Protein AF-A0A4Q3XWJ0-F1 (afdb_monomer_lite)

Radius of gyration: 18.93 Å; chains: 1; bounding box: 48×49×49 Å

Sequence (121 aa):
MFDSEVLLPDLWDILGAVPVTLAMALGIFVFSTMIGSLFAMVEYRRIPLLRELVVAYKVIFKGVPMVIVIFLAYYGLPPTSRFLTSLVGIDYNGHSTPNWITLIVALTLCVSAFQAEVVKG

Foldseek 3Di:
DDDCVPVVVVVVVVVVCVVVVVVLVVLLVVLLLVLLLVLLVCVVVCPPVSVVVLVVLLCVLVVDDLVVLLVCLLVPQQVVVCVVCVVVVHRDRSNPDDSSVSSSVSSSSSSSSVSNVVNND

Secondary structure (DSSP, 8-state):
---HHHHHHHHHHHHTTHHHHHHHHHHHHHHHHHHHHHHHHHHHTT-HHHHHHHHHHHHHHHHS-HHHHHHHHHHHHHHHHHHHHHHTT----GGGS-HHHHHHHHHHHHHHHHHHHHHH-

pLDDT: mean 91.77, std 5.93, range [66.06, 98.06]

Structure (mmCIF, N/CA/C/O backbone):
data_AF-A0A4Q3XWJ0-F1
#
_entry.id   AF-A0A4Q3XWJ0-F1
#
loop_
_atom_site.group_PDB
_atom_site.id
_atom_site.type_symbol
_atom_site.label_atom_id
_atom_site.label_alt_id
_atom_site.label_comp_id
_atom_site.label_asym_id
_atom_site.label_entity_id
_atom_site.label_seq_id
_atom_site.pdbx_PDB_ins_code
_atom_site.Cartn_x
_atom_site.Cartn_y
_atom_site.Cartn_z
_atom_site.occupancy
_atom_site.B_iso_or_equiv
_atom_site.auth_seq_id
_atom_site.auth_comp_id
_atom_site.auth_asym_id
_atom_site.auth_atom_id
_atom_site.pdbx_PDB_model_num
ATOM 1 N N . MET A 1 1 ? 24.760 19.977 -23.097 1.00 66.06 1 MET A N 1
ATOM 2 C CA . MET A 1 1 ? 24.559 19.322 -21.780 1.00 66.06 1 MET A CA 1
ATOM 3 C C . 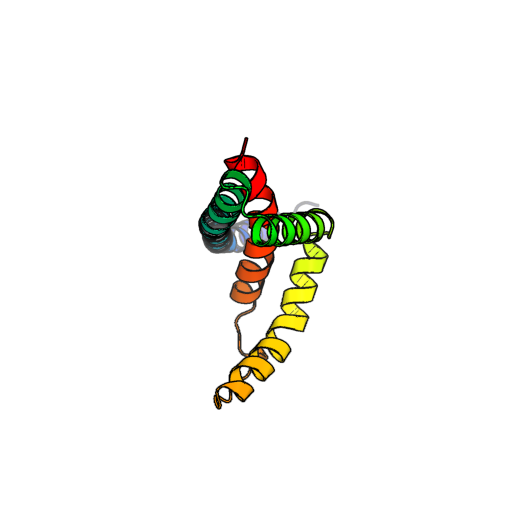MET A 1 1 ? 23.143 18.764 -21.592 1.00 66.06 1 MET A C 1
ATOM 5 O O . MET A 1 1 ? 22.905 18.158 -20.562 1.00 66.06 1 MET A O 1
ATOM 9 N N . PHE A 1 2 ? 22.241 18.879 -22.577 1.00 71.25 2 PHE A N 1
ATOM 10 C CA . PHE A 1 2 ? 21.064 18.015 -22.714 1.00 71.25 2 PHE A CA 1
ATOM 11 C C . PHE A 1 2 ? 21.211 17.281 -24.043 1.00 71.25 2 PHE A C 1
ATOM 13 O O . PHE A 1 2 ? 21.386 17.945 -25.064 1.00 71.25 2 PHE A O 1
ATOM 20 N N . ASP A 1 3 ? 21.228 15.953 -24.003 1.00 83.88 3 ASP A N 1
ATOM 21 C CA . ASP A 1 3 ? 21.421 15.114 -25.184 1.00 83.88 3 ASP A CA 1
ATOM 22 C C . ASP A 1 3 ? 20.059 14.586 -25.646 1.00 83.88 3 ASP A C 1
ATOM 24 O O . ASP A 1 3 ? 19.533 13.601 -25.124 1.00 83.88 3 ASP A O 1
ATOM 28 N N . SER A 1 4 ? 19.410 15.326 -26.549 1.00 83.50 4 SER A N 1
ATOM 29 C CA . SER A 1 4 ? 18.0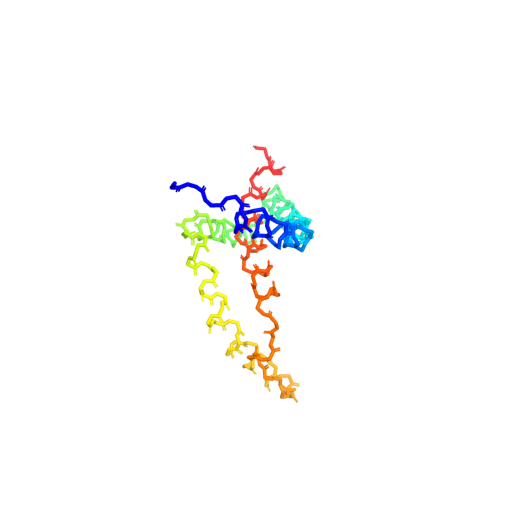38 15.036 -26.991 1.00 83.50 4 SER A CA 1
ATOM 30 C C . SER A 1 4 ? 17.912 13.695 -27.709 1.00 83.50 4 SER A C 1
ATOM 32 O O . SER A 1 4 ? 16.826 13.118 -27.713 1.00 83.50 4 SER A O 1
ATOM 34 N N . GLU A 1 5 ? 19.011 13.194 -28.279 1.00 87.00 5 GLU A N 1
ATOM 35 C CA . GLU A 1 5 ? 19.067 11.885 -28.934 1.00 87.00 5 GLU A CA 1
ATOM 36 C C . GLU A 1 5 ? 18.910 10.728 -27.938 1.00 87.00 5 GLU A C 1
ATOM 38 O O . GLU A 1 5 ? 18.412 9.674 -28.317 1.00 87.00 5 GLU A O 1
ATOM 43 N N . VAL A 1 6 ? 19.254 10.941 -26.663 1.00 86.81 6 VAL A N 1
ATOM 44 C CA . VAL A 1 6 ? 19.085 9.954 -25.581 1.00 86.81 6 VAL A CA 1
ATOM 45 C C . VAL A 1 6 ? 17.761 10.162 -24.839 1.00 86.81 6 VAL A C 1
ATOM 47 O O . VAL A 1 6 ? 17.040 9.213 -24.550 1.00 86.81 6 VAL A O 1
ATOM 50 N N . LEU A 1 7 ? 17.388 11.418 -24.582 1.00 89.50 7 LEU A N 1
ATOM 51 C CA . LEU A 1 7 ? 16.223 11.744 -23.750 1.00 89.50 7 LEU A CA 1
ATOM 52 C C . LEU A 1 7 ? 14.875 11.393 -24.395 1.00 89.50 7 LEU A C 1
ATOM 54 O O . LEU A 1 7 ? 13.933 11.051 -23.684 1.00 89.50 7 LEU A O 1
ATOM 58 N N . LEU A 1 8 ? 14.750 11.523 -25.721 1.00 89.94 8 LEU A N 1
ATOM 59 C CA . LEU A 1 8 ? 13.491 11.249 -26.424 1.00 89.94 8 LEU A CA 1
ATOM 60 C C . LEU A 1 8 ? 13.141 9.746 -26.455 1.00 89.94 8 LEU A C 1
ATOM 62 O O . LEU A 1 8 ? 11.987 9.426 -26.158 1.00 89.94 8 LEU A O 1
ATOM 66 N N . PRO A 1 9 ? 14.083 8.828 -26.755 1.00 92.19 9 PRO A N 1
ATOM 67 C CA . PRO A 1 9 ? 13.861 7.389 -26.598 1.00 92.19 9 PRO A CA 1
ATOM 68 C C . PRO A 1 9 ? 13.510 6.988 -25.164 1.00 92.19 9 PRO A C 1
ATOM 70 O O . PRO A 1 9 ? 12.487 6.337 -24.955 1.00 92.19 9 PRO A O 1
ATOM 73 N N . ASP A 1 10 ? 14.283 7.454 -24.177 1.00 91.94 10 ASP A N 1
ATOM 74 C CA . ASP A 1 10 ? 14.057 7.126 -22.763 1.00 91.94 10 ASP A CA 1
ATOM 75 C C . ASP A 1 10 ? 12.668 7.579 -22.292 1.00 91.94 10 ASP A C 1
ATOM 77 O O . ASP A 1 10 ? 11.972 6.864 -21.568 1.00 91.94 10 ASP A O 1
ATOM 81 N N . LEU A 1 11 ? 12.226 8.763 -22.731 1.00 92.19 11 LEU A N 1
ATOM 82 C CA . LEU A 1 11 ? 10.888 9.269 -22.433 1.00 92.19 11 LEU A CA 1
ATOM 83 C C . LEU A 1 11 ? 9.798 8.340 -22.979 1.00 92.19 11 LEU A C 1
ATOM 85 O O . LEU A 1 11 ? 8.803 8.096 -22.293 1.00 92.19 11 LEU A O 1
ATOM 89 N N . TRP A 1 12 ? 9.967 7.842 -24.205 1.00 92.06 12 TRP A N 1
ATOM 90 C CA . TRP A 1 12 ? 8.994 6.955 -24.838 1.00 92.06 12 TRP A CA 1
ATOM 91 C C . TRP A 1 12 ? 8.937 5.591 -24.145 1.00 92.06 12 TRP A C 1
ATOM 93 O O . TRP A 1 12 ? 7.847 5.070 -23.896 1.00 92.06 12 TRP A O 1
ATOM 103 N N . ASP A 1 13 ? 10.096 5.063 -23.753 1.00 91.75 13 ASP A N 1
ATOM 104 C CA . ASP A 1 13 ? 10.204 3.807 -23.012 1.00 91.75 13 ASP A CA 1
ATOM 105 C C . ASP A 1 13 ? 9.543 3.904 -21.629 1.00 91.75 13 ASP A C 1
ATOM 107 O O . ASP A 1 13 ? 8.766 3.025 -21.242 1.00 91.75 13 ASP A O 1
ATOM 111 N N . ILE A 1 14 ? 9.753 5.008 -20.903 1.00 92.88 14 ILE A N 1
ATOM 112 C CA . ILE A 1 14 ? 9.093 5.258 -19.610 1.00 92.88 14 ILE A CA 1
ATOM 113 C C . ILE A 1 14 ? 7.574 5.383 -19.779 1.00 92.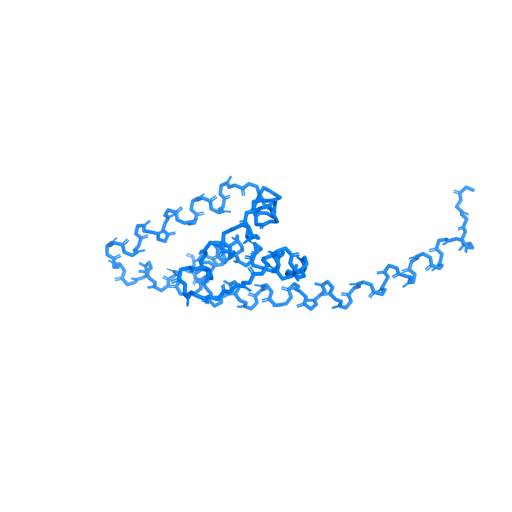88 14 ILE A C 1
ATOM 115 O O . ILE A 1 14 ? 6.812 4.889 -18.939 1.00 92.88 14 ILE A O 1
ATOM 119 N N . LEU A 1 15 ? 7.109 5.996 -20.873 1.00 94.81 15 LEU A N 1
ATOM 120 C CA . LEU A 1 15 ? 5.682 6.090 -21.191 1.00 94.81 15 LEU A CA 1
ATOM 121 C C . LEU A 1 15 ? 5.024 4.707 -21.315 1.00 94.81 15 LEU A C 1
ATOM 123 O O . LEU A 1 15 ? 3.852 4.555 -20.964 1.00 94.81 15 LEU A O 1
ATOM 127 N N . GLY A 1 16 ? 5.783 3.685 -21.719 1.00 93.88 16 GLY A N 1
ATOM 128 C CA . GLY A 1 16 ? 5.332 2.294 -21.754 1.00 93.88 16 GLY A CA 1
ATOM 129 C C . GLY A 1 16 ? 4.908 1.733 -20.389 1.00 93.88 16 GLY A C 1
ATOM 130 O O . GLY A 1 16 ? 4.070 0.833 -20.333 1.00 93.88 16 GLY A O 1
ATOM 131 N N . ALA A 1 17 ? 5.407 2.282 -19.275 1.00 93.31 17 ALA A N 1
ATOM 132 C CA . ALA A 1 17 ? 5.022 1.863 -17.924 1.00 93.31 17 ALA A CA 1
ATOM 133 C C . ALA A 1 17 ? 3.710 2.510 -17.428 1.00 93.31 17 ALA A C 1
ATOM 135 O O . ALA A 1 17 ? 3.082 2.015 -16.482 1.00 93.31 17 ALA A O 1
ATOM 136 N N . VAL A 1 18 ? 3.263 3.600 -18.061 1.00 95.81 18 VAL A N 1
ATOM 137 C CA . VAL A 1 18 ? 2.070 4.362 -17.647 1.00 95.81 18 VAL A CA 1
ATOM 138 C C . VAL A 1 18 ? 0.796 3.505 -17.628 1.00 95.81 18 VAL A C 1
ATOM 140 O O . VAL A 1 18 ? 0.089 3.535 -16.621 1.00 95.81 18 VAL A O 1
ATOM 143 N N . PRO A 1 19 ? 0.478 2.687 -18.652 1.00 95.25 19 PRO A N 1
ATOM 144 C CA . PRO A 1 19 ? -0.757 1.904 -18.645 1.00 95.25 19 PRO A CA 1
ATOM 145 C C . PRO A 1 19 ? -0.814 0.889 -17.498 1.00 95.25 19 PRO A C 1
ATOM 147 O O . PRO A 1 19 ? -1.852 0.734 -16.857 1.00 95.25 19 PRO A O 1
ATOM 150 N N . VAL A 1 20 ? 0.306 0.222 -17.205 1.00 94.12 20 VAL A N 1
ATOM 151 C CA . VAL A 1 20 ? 0.380 -0.797 -16.146 1.00 94.12 20 VAL A CA 1
ATOM 152 C C . VAL A 1 20 ? 0.256 -0.153 -14.769 1.00 94.12 20 VAL A C 1
ATOM 154 O O . VAL A 1 20 ? -0.530 -0.612 -13.942 1.00 94.12 20 VAL A O 1
ATOM 157 N N . THR A 1 21 ? 0.981 0.941 -14.526 1.00 94.81 21 THR A N 1
ATOM 158 C CA . THR A 1 21 ? 0.888 1.681 -13.257 1.00 94.81 21 THR A CA 1
ATOM 159 C C . THR A 1 21 ? -0.519 2.225 -13.018 1.00 94.81 21 THR A C 1
ATOM 161 O O . THR A 1 21 ? -1.039 2.103 -11.908 1.00 94.81 21 THR A O 1
ATOM 164 N N . LEU A 1 22 ? -1.177 2.738 -14.062 1.00 96.31 22 LEU A N 1
ATOM 165 C CA . LEU A 1 22 ? -2.555 3.211 -13.979 1.00 96.31 22 LEU A CA 1
ATOM 166 C C . LEU A 1 22 ? -3.537 2.066 -13.699 1.00 96.31 22 LEU A C 1
ATOM 168 O O . LEU A 1 22 ? -4.407 2.206 -12.842 1.00 96.31 22 LEU A O 1
ATOM 172 N N . ALA A 1 23 ? -3.374 0.916 -14.357 1.00 96.06 23 ALA A N 1
ATOM 173 C CA . ALA A 1 23 ? -4.194 -0.267 -14.102 1.00 96.06 23 ALA A CA 1
ATOM 174 C C . ALA A 1 23 ? -4.067 -0.746 -12.645 1.00 96.06 23 ALA A C 1
ATOM 176 O O . ALA A 1 23 ? -5.073 -1.036 -11.995 1.00 96.06 23 ALA A O 1
ATOM 177 N N . MET A 1 24 ? -2.846 -0.770 -12.104 1.00 95.75 24 MET A N 1
ATOM 178 C CA . MET A 1 24 ? -2.605 -1.106 -10.699 1.00 95.75 24 MET A CA 1
ATOM 179 C C . MET A 1 24 ? -3.244 -0.087 -9.754 1.00 95.75 24 MET A C 1
ATOM 181 O O . MET A 1 24 ? -3.910 -0.483 -8.799 1.00 95.75 24 MET A O 1
ATOM 185 N N . ALA A 1 25 ? -3.078 1.211 -10.023 1.00 96.31 25 ALA A N 1
ATOM 186 C CA . ALA A 1 25 ? -3.656 2.279 -9.211 1.00 96.31 25 ALA A CA 1
ATOM 187 C C . ALA A 1 25 ? -5.190 2.204 -9.175 1.00 96.31 25 ALA A C 1
ATOM 189 O O . ALA A 1 25 ? -5.781 2.288 -8.099 1.00 96.31 25 ALA A O 1
ATOM 190 N N . LEU A 1 26 ? -5.830 1.974 -10.325 1.00 97.81 26 LEU A N 1
ATOM 191 C CA . LEU A 1 26 ? -7.277 1.776 -10.417 1.00 97.81 26 LEU A CA 1
ATOM 192 C C . LEU A 1 26 ? -7.729 0.527 -9.655 1.00 97.81 26 LEU A C 1
ATOM 194 O O . LEU A 1 26 ? -8.709 0.588 -8.915 1.00 97.81 26 LEU A O 1
ATOM 198 N N . GLY A 1 27 ? -7.000 -0.586 -9.778 1.00 97.31 27 GLY A N 1
ATOM 199 C CA . GLY A 1 27 ? -7.281 -1.802 -9.016 1.00 97.31 27 GLY A CA 1
ATOM 200 C C . GLY A 1 27 ? -7.218 -1.561 -7.507 1.00 97.31 27 GLY A C 1
ATOM 201 O O . GLY A 1 27 ? -8.175 -1.859 -6.792 1.00 97.31 27 GLY A O 1
ATOM 202 N N . ILE A 1 28 ? -6.128 -0.954 -7.026 1.00 97.75 28 ILE A N 1
ATOM 203 C CA . ILE A 1 28 ? -5.954 -0.593 -5.611 1.00 97.75 28 ILE A CA 1
ATOM 204 C C . ILE A 1 28 ? -7.091 0.313 -5.152 1.00 97.75 28 ILE A C 1
ATOM 206 O O . ILE A 1 28 ? -7.658 0.074 -4.088 1.00 97.75 28 ILE A O 1
ATOM 210 N N . PHE A 1 29 ? -7.445 1.331 -5.938 1.00 97.38 29 PHE A N 1
ATOM 211 C CA . PHE A 1 29 ? -8.540 2.239 -5.617 1.00 97.38 29 PHE A CA 1
ATOM 212 C C . PHE A 1 29 ? -9.850 1.474 -5.414 1.00 97.38 29 PHE A C 1
ATOM 214 O O . PHE A 1 29 ? -10.419 1.552 -4.330 1.00 97.38 29 PHE A O 1
ATOM 221 N N . VAL A 1 30 ? -10.271 0.658 -6.386 1.00 98.06 30 VAL A N 1
ATOM 222 C CA . VAL A 1 30 ? -11.522 -0.114 -6.309 1.00 98.06 30 VAL A CA 1
ATOM 223 C C . VAL A 1 30 ? -11.536 -1.040 -5.091 1.00 98.06 30 VAL A C 1
ATOM 225 O O . VAL A 1 30 ? -12.475 -0.993 -4.292 1.00 98.06 30 VAL A O 1
ATOM 228 N N . PHE A 1 31 ? -10.491 -1.850 -4.894 1.00 98.06 31 PHE A N 1
ATOM 229 C CA . PHE A 1 31 ? -10.447 -2.789 -3.769 1.00 98.06 31 PHE A CA 1
ATOM 230 C C . PHE A 1 31 ? -10.393 -2.077 -2.416 1.00 98.06 31 PHE A C 1
ATOM 232 O O . PHE A 1 31 ? -11.095 -2.465 -1.479 1.00 98.06 31 PHE A O 1
ATOM 239 N N . SER A 1 32 ? -9.605 -1.007 -2.306 1.00 97.69 32 SER A N 1
ATOM 240 C CA . SER A 1 32 ? -9.527 -0.236 -1.066 1.00 97.69 32 SER A CA 1
ATOM 241 C C . SER A 1 32 ? -10.828 0.506 -0.760 1.00 97.69 32 SER A C 1
ATOM 243 O O . SER A 1 32 ? -11.156 0.650 0.417 1.00 97.69 32 SER A O 1
ATOM 245 N N . THR A 1 33 ? -11.618 0.891 -1.771 1.00 97.69 33 THR A N 1
ATOM 246 C CA . THR A 1 33 ? -12.955 1.479 -1.575 1.00 97.69 33 THR A CA 1
ATOM 247 C C . THR A 1 33 ? -13.929 0.456 -1.035 1.00 97.69 33 THR A C 1
ATOM 249 O O . THR A 1 33 ? -14.656 0.735 -0.080 1.00 97.69 33 THR A O 1
ATOM 252 N N . MET A 1 34 ? -13.930 -0.752 -1.595 1.00 98.00 34 MET A N 1
ATOM 253 C CA . MET A 1 34 ? -14.796 -1.826 -1.109 1.00 98.00 34 MET A CA 1
ATOM 254 C C . MET A 1 34 ? -14.485 -2.172 0.353 1.00 98.00 34 MET A C 1
ATOM 256 O O . MET A 1 34 ? -15.395 -2.242 1.176 1.00 98.00 34 MET A O 1
ATOM 260 N N . ILE A 1 35 ? -13.208 -2.314 0.711 1.00 97.62 35 ILE A N 1
ATOM 261 C CA . ILE A 1 35 ? -12.809 -2.620 2.094 1.00 97.62 35 ILE A CA 1
ATOM 262 C C . ILE A 1 35 ? -13.068 -1.425 3.024 1.00 97.62 35 ILE A C 1
ATOM 264 O O . ILE A 1 35 ? -13.626 -1.592 4.108 1.00 97.62 35 ILE A O 1
ATOM 268 N N . GLY A 1 36 ? -12.709 -0.210 2.601 1.00 97.25 36 GLY A N 1
ATOM 269 C CA . GLY A 1 36 ? -12.906 1.004 3.389 1.00 97.25 36 GLY A CA 1
ATOM 270 C C . GLY A 1 36 ? -14.381 1.267 3.690 1.00 97.25 36 GLY A C 1
ATOM 271 O O . GLY A 1 36 ? -14.743 1.542 4.833 1.00 97.25 36 GLY A O 1
ATOM 272 N N . SER A 1 37 ? -15.258 1.096 2.700 1.00 96.88 37 SER A N 1
ATOM 273 C CA . SER A 1 37 ? -16.707 1.222 2.896 1.00 96.88 37 SER A CA 1
ATOM 274 C C . SER A 1 37 ? -17.270 0.171 3.857 1.00 96.88 37 SER A C 1
ATOM 276 O O . SER A 1 37 ? -18.114 0.502 4.693 1.00 96.88 37 SER A O 1
ATOM 278 N N . LEU A 1 38 ? -16.759 -1.066 3.827 1.00 96.25 38 LEU A N 1
ATOM 279 C CA . LEU A 1 38 ? -17.130 -2.094 4.800 1.00 96.25 38 LEU A CA 1
ATOM 280 C C . LEU A 1 38 ? -16.733 -1.689 6.229 1.00 96.25 38 LEU A C 1
ATOM 282 O O . LEU A 1 38 ? -17.543 -1.805 7.149 1.00 96.25 38 LEU A O 1
ATOM 286 N N . PHE A 1 39 ? -15.523 -1.165 6.420 1.00 95.88 39 PHE A N 1
ATOM 287 C CA . PHE A 1 39 ? -15.066 -0.651 7.715 1.00 95.88 39 PHE A CA 1
ATOM 288 C C . PHE A 1 39 ? -15.904 0.528 8.215 1.00 95.88 39 PHE A C 1
ATOM 290 O O . PHE A 1 39 ? -16.327 0.530 9.374 1.00 95.88 39 PHE A O 1
ATOM 297 N N . ALA A 1 40 ? -16.227 1.480 7.337 1.00 95.19 40 ALA A N 1
ATOM 298 C CA . ALA A 1 40 ? -17.121 2.588 7.661 1.00 95.19 40 ALA A CA 1
ATOM 299 C C . ALA A 1 40 ? -18.500 2.084 8.126 1.00 95.19 40 ALA A C 1
ATOM 301 O O . ALA A 1 40 ? -19.035 2.559 9.130 1.00 95.19 40 ALA A O 1
ATOM 302 N N . MET A 1 41 ? -19.047 1.065 7.455 1.00 94.69 41 MET A N 1
ATOM 303 C CA . MET A 1 41 ? -20.325 0.444 7.813 1.00 94.69 41 MET A CA 1
ATOM 304 C C . MET A 1 41 ? -20.283 -0.243 9.188 1.00 94.69 41 MET A C 1
ATOM 306 O O . MET A 1 41 ? -21.235 -0.137 9.967 1.00 94.69 41 MET A O 1
ATOM 310 N N . VAL A 1 42 ? -19.182 -0.928 9.513 1.00 94.25 42 VAL A N 1
ATOM 311 C CA . VAL A 1 42 ? -18.970 -1.557 10.829 1.00 94.25 42 VAL A CA 1
ATOM 312 C C . VAL A 1 42 ? -18.959 -0.513 11.948 1.00 94.25 42 VAL A C 1
ATOM 314 O O . VAL A 1 42 ? -19.613 -0.700 12.979 1.00 94.25 42 VAL A O 1
ATOM 317 N N . GLU A 1 43 ? -18.265 0.606 11.740 1.00 90.25 43 GLU A N 1
ATOM 318 C CA . GLU A 1 43 ? -18.246 1.723 12.688 1.00 90.25 43 GLU A CA 1
ATOM 319 C C . GLU A 1 43 ? -19.625 2.379 12.832 1.00 90.25 43 GLU A C 1
ATOM 321 O O . GLU A 1 43 ? -20.047 2.668 13.957 1.00 90.25 43 GLU A O 1
ATOM 326 N N . TYR A 1 44 ? -20.352 2.554 11.722 1.00 91.69 44 TYR A N 1
ATOM 327 C CA . TYR A 1 44 ? -21.700 3.127 11.711 1.00 91.69 44 TYR A CA 1
ATOM 328 C C . TYR A 1 44 ? -22.692 2.284 12.519 1.00 91.69 44 TYR A C 1
ATOM 330 O O . TYR A 1 44 ? -23.447 2.817 13.333 1.00 91.69 44 TYR A O 1
ATOM 338 N N . ARG A 1 45 ? -22.650 0.952 12.367 1.00 90.75 45 ARG A N 1
ATOM 339 C CA . ARG A 1 45 ? -23.515 0.028 13.122 1.00 90.75 45 ARG A 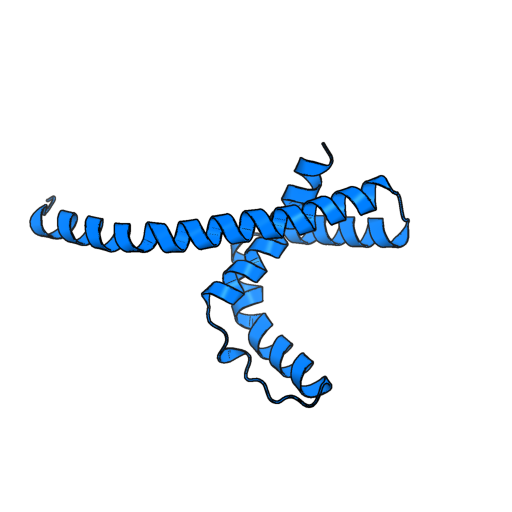CA 1
ATOM 340 C C . ARG A 1 45 ? -23.130 -0.139 14.595 1.00 90.75 45 ARG A C 1
ATOM 342 O O . ARG A 1 45 ? -23.846 -0.824 15.319 1.00 90.75 45 ARG A O 1
ATOM 349 N N . ARG A 1 46 ? -22.033 0.477 15.053 1.00 84.94 46 ARG A N 1
ATOM 350 C CA . ARG A 1 46 ? -21.561 0.457 16.452 1.00 84.94 46 ARG A CA 1
ATOM 351 C C . ARG A 1 46 ? -21.437 -0.949 17.060 1.00 84.94 46 ARG A C 1
ATOM 353 O O . ARG A 1 46 ? -21.646 -1.118 18.259 1.00 84.94 46 ARG A O 1
ATOM 360 N N . ILE A 1 47 ? -21.065 -1.952 16.263 1.00 87.19 47 ILE A N 1
ATOM 361 C CA . ILE A 1 47 ? -20.835 -3.315 16.767 1.00 87.19 47 ILE A CA 1
ATOM 362 C C . ILE A 1 47 ? -19.591 -3.277 17.670 1.00 87.19 47 ILE A C 1
ATOM 364 O O . ILE A 1 47 ? -18.511 -2.989 17.157 1.00 87.19 47 ILE A O 1
ATOM 368 N N . PRO A 1 48 ? -19.696 -3.538 18.987 1.00 82.50 48 PRO A N 1
ATOM 369 C CA . PRO A 1 48 ? -18.668 -3.145 19.956 1.00 82.50 48 PRO A CA 1
ATOM 370 C C . PRO A 1 48 ? -17.291 -3.761 19.669 1.00 82.50 48 PRO A C 1
ATOM 372 O O . PRO A 1 48 ? -16.321 -3.020 19.539 1.00 82.50 48 PRO A O 1
ATOM 375 N N . LEU A 1 49 ? -17.218 -5.082 19.471 1.00 93.00 49 LEU A N 1
ATOM 376 C CA . LEU A 1 49 ? -15.959 -5.796 19.199 1.00 93.00 49 LEU A CA 1
ATOM 377 C C . LEU A 1 49 ? -15.381 -5.471 17.814 1.00 93.00 49 LEU A C 1
ATOM 379 O O . LEU A 1 49 ? -14.195 -5.201 17.655 1.00 93.00 49 LEU A O 1
ATOM 383 N N . LEU A 1 50 ? -16.237 -5.482 16.794 1.00 91.69 50 LEU A N 1
ATOM 384 C CA . LEU A 1 50 ? -15.821 -5.299 15.405 1.00 91.69 50 LEU A CA 1
ATOM 385 C C . LEU A 1 50 ? -15.343 -3.864 15.144 1.00 91.69 50 LEU A C 1
ATOM 387 O O . LEU A 1 50 ? -14.391 -3.648 14.399 1.00 91.69 50 LEU A O 1
ATOM 391 N N . ARG A 1 51 ? -15.966 -2.885 15.808 1.00 93.56 51 ARG A N 1
ATOM 392 C CA . ARG A 1 51 ? -15.554 -1.482 15.760 1.00 93.56 51 ARG A CA 1
ATOM 393 C C . ARG A 1 51 ? -14.147 -1.295 16.312 1.00 93.56 51 ARG A C 1
ATOM 395 O O . ARG A 1 51 ? -13.364 -0.571 15.711 1.00 93.56 51 ARG A O 1
ATOM 402 N N . GLU A 1 52 ? -13.830 -1.921 17.439 1.00 94.31 52 GLU A N 1
ATOM 403 C CA . GLU A 1 52 ? -12.514 -1.787 18.066 1.00 94.31 52 GLU A CA 1
ATOM 404 C C . GLU A 1 52 ? -11.405 -2.373 17.184 1.00 94.31 52 GLU A C 1
ATOM 406 O O . GLU A 1 52 ? -10.382 -1.722 16.977 1.00 94.31 52 GLU A O 1
ATOM 411 N N . LEU A 1 53 ? -11.658 -3.524 16.548 1.00 96.00 53 LEU A N 1
ATOM 412 C CA . LEU A 1 53 ? -10.745 -4.107 15.559 1.00 96.00 53 LEU A CA 1
ATOM 413 C C . LEU A 1 53 ? -10.514 -3.182 14.357 1.00 96.00 53 LEU A C 1
ATOM 415 O O . LEU A 1 53 ? -9.372 -2.987 13.942 1.00 96.00 53 LEU A O 1
ATOM 419 N N . VAL A 1 54 ? -11.577 -2.585 13.812 1.00 95.56 54 VAL A N 1
ATOM 420 C CA . VAL A 1 54 ? -11.469 -1.639 12.689 1.00 95.56 54 VAL A CA 1
ATOM 421 C C . VAL A 1 54 ? -10.697 -0.383 13.095 1.00 95.56 54 VAL A C 1
ATOM 423 O O . VAL A 1 54 ? -9.848 0.094 12.343 1.00 95.56 54 VAL A O 1
ATOM 426 N N . VAL A 1 55 ? -10.943 0.152 14.291 1.00 94.81 55 VAL A N 1
ATOM 427 C CA . VAL A 1 55 ? -10.201 1.311 14.805 1.00 94.81 55 VAL A CA 1
ATOM 428 C C . VAL A 1 55 ? -8.719 0.973 14.966 1.00 94.81 55 VAL A C 1
ATOM 430 O O . VAL A 1 55 ? -7.882 1.727 14.470 1.00 94.81 55 VAL A O 1
ATOM 433 N N . ALA A 1 56 ? -8.388 -0.168 15.574 1.00 96.19 56 ALA A N 1
ATOM 434 C CA . ALA A 1 56 ? -7.006 -0.620 15.725 1.00 96.19 56 ALA A CA 1
ATOM 435 C C . ALA A 1 56 ? -6.310 -0.785 14.366 1.00 96.19 56 ALA A C 1
ATOM 437 O O . ALA A 1 56 ? -5.219 -0.250 14.163 1.00 96.19 56 ALA A O 1
ATOM 438 N N . TYR A 1 57 ? -6.972 -1.440 13.407 1.00 96.31 57 TYR A N 1
ATOM 439 C CA . TYR A 1 57 ? -6.492 -1.570 12.032 1.00 96.31 57 TYR A CA 1
ATOM 440 C C . TYR A 1 57 ? -6.156 -0.206 11.420 1.00 96.31 57 TYR A C 1
ATOM 442 O O . TYR A 1 57 ? -5.042 0.006 10.940 1.00 96.31 57 TYR A O 1
ATOM 450 N N . LYS A 1 58 ? -7.090 0.751 11.474 1.00 95.56 58 LYS A N 1
ATOM 451 C CA . LYS A 1 58 ? -6.878 2.071 10.871 1.00 95.56 58 LYS A CA 1
ATOM 452 C C . LYS A 1 58 ? -5.733 2.829 11.524 1.00 95.56 58 LYS A C 1
ATOM 454 O O . LYS A 1 58 ? -4.943 3.439 10.813 1.00 95.56 58 LYS A O 1
ATOM 459 N N . VAL A 1 59 ? -5.623 2.784 12.851 1.00 95.69 59 VAL A N 1
ATOM 460 C CA . VAL A 1 59 ? -4.529 3.447 13.576 1.00 95.69 59 VAL A CA 1
ATOM 461 C C . VAL A 1 59 ? -3.175 2.890 13.138 1.00 95.69 59 VAL A C 1
ATOM 463 O O . VAL A 1 59 ? -2.267 3.668 12.856 1.00 95.69 59 VAL A O 1
ATOM 466 N N . ILE A 1 60 ? -3.050 1.568 13.004 1.00 95.25 60 ILE A N 1
ATOM 467 C CA . ILE A 1 60 ? -1.810 0.925 12.554 1.00 95.25 60 ILE A CA 1
ATOM 468 C C . ILE A 1 60 ? -1.482 1.342 11.116 1.00 95.25 60 ILE A C 1
ATOM 470 O O . ILE A 1 60 ? -0.414 1.893 10.857 1.00 95.25 60 ILE A O 1
ATOM 474 N N . PHE A 1 61 ? -2.400 1.126 10.174 1.00 94.69 61 PHE A N 1
ATOM 475 C CA . PHE A 1 61 ? -2.120 1.329 8.749 1.00 94.69 61 PHE A CA 1
ATOM 476 C C . PHE A 1 61 ? -2.014 2.798 8.333 1.00 94.69 61 PHE A C 1
ATOM 478 O O . PHE A 1 61 ? -1.348 3.086 7.340 1.00 94.69 61 PHE A O 1
ATOM 485 N N . LYS A 1 62 ? -2.628 3.722 9.080 1.00 93.44 62 LYS A N 1
ATOM 486 C CA . LYS A 1 62 ? -2.440 5.165 8.878 1.00 93.44 62 LYS A CA 1
ATOM 487 C C . LYS A 1 62 ? -1.230 5.728 9.627 1.00 93.44 62 LYS A C 1
ATOM 489 O O . LYS A 1 62 ? -0.723 6.774 9.234 1.00 93.44 62 LYS A O 1
ATOM 494 N N . GLY A 1 63 ? -0.804 5.080 10.713 1.00 92.75 63 GLY A N 1
ATOM 495 C CA . GLY A 1 63 ? 0.346 5.498 11.518 1.00 92.75 63 GLY A CA 1
ATOM 496 C C . GLY A 1 63 ? 1.688 5.004 10.974 1.00 92.75 63 GLY A C 1
ATOM 497 O O . GLY A 1 63 ? 2.716 5.638 11.206 1.00 92.75 63 GLY A O 1
ATOM 498 N N . VAL A 1 64 ? 1.693 3.891 10.236 1.00 93.75 64 VAL A N 1
ATOM 499 C CA . VAL A 1 64 ? 2.901 3.311 9.640 1.00 93.75 64 VAL A CA 1
ATOM 500 C C . VAL A 1 64 ? 3.156 3.905 8.245 1.00 93.75 64 VAL A C 1
ATOM 502 O O . VAL A 1 64 ? 2.247 3.927 7.415 1.00 93.75 64 VAL A O 1
ATOM 505 N N . PRO A 1 65 ? 4.392 4.343 7.933 1.00 95.00 65 PRO A N 1
ATOM 506 C CA . PRO A 1 65 ? 4.772 4.764 6.586 1.00 95.00 65 PRO A CA 1
ATOM 507 C C . PRO A 1 65 ? 4.436 3.717 5.512 1.00 95.00 65 PRO A C 1
ATOM 509 O O . PRO A 1 65 ? 4.781 2.544 5.655 1.00 95.00 65 PRO A O 1
ATOM 512 N N . MET A 1 66 ? 3.853 4.149 4.388 1.00 93.81 66 MET A N 1
ATOM 513 C CA . MET A 1 66 ? 3.461 3.254 3.282 1.00 93.81 66 MET A CA 1
ATOM 514 C C . MET A 1 66 ? 4.604 2.354 2.798 1.00 93.81 66 MET A C 1
ATOM 516 O O . MET A 1 66 ? 4.402 1.167 2.557 1.00 93.81 66 MET A O 1
ATOM 520 N N . VAL A 1 67 ? 5.821 2.894 2.713 1.00 95.19 67 VAL A N 1
ATOM 521 C CA . VAL A 1 67 ? 7.013 2.141 2.293 1.00 95.19 67 VAL A CA 1
ATOM 522 C C . VAL A 1 67 ? 7.293 0.956 3.226 1.00 95.19 67 VAL A C 1
ATOM 524 O O . VAL A 1 67 ? 7.659 -0.119 2.757 1.00 95.19 67 VAL A O 1
ATOM 527 N N . ILE A 1 68 ? 7.058 1.108 4.535 1.00 96.06 68 ILE A N 1
ATOM 528 C CA . ILE A 1 68 ? 7.223 0.018 5.506 1.00 96.06 68 ILE A CA 1
ATOM 529 C C . ILE A 1 68 ? 6.184 -1.077 5.260 1.00 96.06 68 ILE A C 1
ATOM 531 O O . ILE A 1 68 ? 6.532 -2.252 5.300 1.00 96.06 68 ILE A O 1
ATOM 535 N N . VAL A 1 69 ? 4.934 -0.718 4.949 1.00 95.19 69 VAL A N 1
ATOM 536 C CA . VAL A 1 69 ? 3.882 -1.696 4.618 1.00 95.19 69 VAL A CA 1
ATOM 537 C C . VAL A 1 69 ? 4.235 -2.476 3.350 1.00 95.19 69 VAL A C 1
ATOM 539 O O . VAL A 1 69 ? 4.065 -3.694 3.315 1.00 95.19 69 VAL A O 1
ATOM 542 N N . ILE A 1 70 ? 4.780 -1.801 2.332 1.00 94.88 70 ILE A N 1
ATOM 543 C CA . ILE A 1 70 ? 5.258 -2.455 1.106 1.00 94.88 70 ILE A CA 1
ATOM 544 C C . ILE A 1 70 ? 6.380 -3.444 1.432 1.00 94.88 70 ILE A C 1
ATOM 546 O O . ILE A 1 70 ? 6.312 -4.591 0.996 1.00 94.88 70 ILE A O 1
ATOM 550 N N . PHE A 1 71 ? 7.380 -3.047 2.225 1.00 94.75 71 PHE A N 1
ATOM 551 C CA . PHE A 1 71 ? 8.465 -3.951 2.614 1.00 94.75 71 PHE A CA 1
ATOM 552 C C . PHE A 1 71 ? 7.981 -5.123 3.463 1.00 94.75 71 PHE A C 1
ATOM 554 O O . PHE A 1 71 ? 8.393 -6.259 3.229 1.00 94.75 71 PHE A O 1
ATOM 561 N N . LEU A 1 72 ? 7.084 -4.870 4.415 1.00 94.19 72 LEU A N 1
ATOM 562 C CA . LEU A 1 72 ? 6.498 -5.914 5.244 1.00 94.19 72 LEU A CA 1
ATOM 563 C C . LEU A 1 72 ? 5.735 -6.925 4.387 1.00 94.19 72 LEU A C 1
ATOM 565 O O . LEU A 1 72 ? 5.876 -8.124 4.594 1.00 94.19 72 LEU A O 1
ATOM 569 N N . ALA A 1 73 ? 4.966 -6.466 3.403 1.00 93.81 73 ALA A N 1
ATOM 570 C CA . ALA A 1 73 ? 4.274 -7.357 2.485 1.00 93.81 73 ALA A CA 1
ATOM 571 C C . ALA A 1 73 ? 5.255 -8.117 1.581 1.00 93.81 73 ALA A C 1
ATOM 573 O O . ALA A 1 73 ? 5.121 -9.326 1.422 1.00 93.81 73 ALA A O 1
ATOM 574 N N . TYR A 1 74 ? 6.266 -7.434 1.039 1.00 92.81 74 TYR A N 1
ATOM 575 C CA . TYR A 1 74 ? 7.265 -8.018 0.144 1.00 92.81 74 TYR A CA 1
ATOM 576 C C . TYR A 1 74 ? 8.053 -9.155 0.803 1.00 92.81 74 TYR A C 1
ATOM 578 O O . TYR A 1 74 ? 8.193 -10.226 0.219 1.00 92.81 74 TYR A O 1
ATOM 586 N N . TYR A 1 75 ? 8.518 -8.951 2.036 1.00 92.50 75 TYR A N 1
ATOM 587 C CA . TYR A 1 75 ? 9.289 -9.960 2.764 1.00 92.50 75 TYR A CA 1
ATOM 588 C C . TYR A 1 75 ? 8.420 -10.909 3.601 1.00 92.50 75 TYR A C 1
ATOM 590 O O . TYR A 1 75 ? 8.835 -12.030 3.886 1.00 92.50 75 TYR A O 1
ATOM 598 N N . GLY A 1 76 ? 7.221 -10.481 4.002 1.00 92.62 76 GLY A N 1
ATOM 599 C CA . GLY A 1 76 ? 6.340 -11.230 4.897 1.00 92.62 76 GLY A CA 1
ATOM 600 C C . GLY A 1 76 ? 5.320 -12.122 4.189 1.00 92.62 76 GLY A C 1
ATOM 601 O O . GLY A 1 76 ? 5.094 -13.245 4.634 1.00 92.62 76 GLY A O 1
ATOM 602 N N . LEU A 1 77 ? 4.720 -11.691 3.071 1.00 91.25 77 LEU A N 1
ATOM 603 C CA . LEU A 1 77 ? 3.695 -12.497 2.388 1.00 91.25 77 LEU A CA 1
ATOM 604 C C . LEU A 1 77 ? 4.214 -13.852 1.877 1.00 91.25 77 LEU A C 1
ATOM 606 O O . LEU A 1 77 ? 3.488 -14.839 2.040 1.00 91.25 77 LEU A O 1
ATOM 610 N N . PRO A 1 78 ? 5.428 -13.976 1.301 1.00 90.31 78 PRO A N 1
ATOM 611 C CA . PRO A 1 78 ? 5.926 -15.268 0.830 1.00 90.31 78 PRO A CA 1
ATOM 612 C C . PRO A 1 78 ? 6.018 -16.358 1.920 1.00 90.31 78 PRO A C 1
ATOM 614 O O . PRO A 1 78 ? 5.438 -17.430 1.722 1.00 90.31 78 PRO A O 1
ATOM 617 N N . PRO A 1 79 ? 6.670 -16.144 3.085 1.00 90.12 79 PRO A N 1
ATOM 618 C CA . PRO A 1 79 ? 6.699 -17.154 4.143 1.00 90.12 79 PRO A CA 1
ATOM 619 C C . PRO A 1 79 ? 5.325 -17.375 4.789 1.00 90.12 79 PRO A C 1
ATOM 621 O O . PRO A 1 79 ? 4.971 -18.519 5.080 1.00 90.12 79 PRO A O 1
ATOM 624 N N . THR A 1 80 ? 4.517 -16.323 4.966 1.00 88.12 80 THR A N 1
ATOM 625 C CA . THR A 1 80 ? 3.176 -16.447 5.560 1.00 88.12 80 THR A CA 1
ATOM 626 C C . THR A 1 80 ? 2.231 -17.255 4.670 1.00 88.12 80 THR A C 1
ATOM 628 O O . THR A 1 80 ? 1.532 -18.136 5.167 1.00 88.12 80 THR A O 1
ATOM 631 N N . SER A 1 81 ? 2.235 -17.021 3.355 1.00 86.88 81 SER A N 1
ATOM 632 C CA . SER A 1 81 ? 1.421 -17.786 2.399 1.00 86.88 81 SER A CA 1
ATOM 633 C C . SER A 1 81 ? 1.833 -19.257 2.325 1.00 86.88 81 SER A C 1
ATOM 635 O O . SER A 1 81 ? 0.962 -20.127 2.291 1.00 86.88 81 SER A O 1
ATOM 637 N N . ARG A 1 82 ? 3.135 -19.563 2.384 1.00 87.50 82 ARG A N 1
ATOM 638 C CA . ARG A 1 82 ? 3.625 -20.948 2.476 1.00 87.50 82 ARG A CA 1
ATOM 639 C C . ARG A 1 82 ? 3.134 -21.641 3.750 1.00 87.50 82 ARG A C 1
ATOM 641 O O . ARG A 1 82 ? 2.659 -22.769 3.693 1.00 87.50 82 ARG A O 1
ATOM 648 N N . PHE A 1 83 ? 3.209 -20.959 4.891 1.00 87.38 83 PHE A N 1
ATOM 649 C CA . PHE A 1 83 ? 2.703 -21.494 6.155 1.00 87.38 83 PHE A CA 1
ATOM 650 C C . PHE A 1 83 ? 1.186 -21.749 6.098 1.00 87.38 83 PHE A C 1
ATOM 652 O O . PHE A 1 83 ? 0.737 -22.847 6.418 1.00 87.38 83 PHE A O 1
ATOM 659 N N . LEU A 1 84 ? 0.398 -20.789 5.605 1.00 86.69 84 LEU A N 1
ATOM 660 C CA . LEU A 1 84 ? -1.057 -20.928 5.444 1.00 86.69 84 LEU A CA 1
ATOM 661 C C . LEU A 1 84 ? -1.445 -22.092 4.525 1.00 86.69 84 LEU A C 1
ATOM 663 O O . LEU A 1 84 ? -2.350 -22.855 4.845 1.00 86.69 84 LEU A O 1
ATOM 667 N N . THR A 1 85 ? -0.761 -22.242 3.392 1.00 87.06 85 THR A N 1
ATOM 668 C CA . THR A 1 85 ? -1.056 -23.308 2.421 1.00 87.06 85 THR A CA 1
ATOM 669 C C . THR A 1 85 ? -0.650 -24.686 2.938 1.00 87.06 85 THR A C 1
ATOM 671 O O . THR A 1 85 ? -1.413 -25.635 2.761 1.00 87.06 85 THR A O 1
ATOM 674 N N . SER A 1 86 ? 0.445 -24.787 3.704 1.00 86.25 86 SER A N 1
ATOM 675 C CA . SER A 1 86 ? 0.833 -26.042 4.367 1.00 86.25 86 SER A CA 1
ATOM 676 C C . SER A 1 86 ? -0.198 -26.541 5.386 1.00 86.25 86 SER A C 1
ATOM 678 O O . SER A 1 86 ? -0.394 -27.747 5.505 1.00 86.25 86 SER A O 1
ATOM 680 N N . LEU A 1 87 ? -0.925 -25.641 6.062 1.00 87.12 87 LEU A N 1
ATOM 681 C CA . LEU A 1 87 ? -2.014 -26.022 6.973 1.00 87.12 87 LEU A CA 1
ATOM 682 C C . LEU A 1 87 ? -3.205 -26.643 6.232 1.00 87.12 87 LEU A C 1
ATOM 684 O O . LEU A 1 87 ? -3.924 -27.466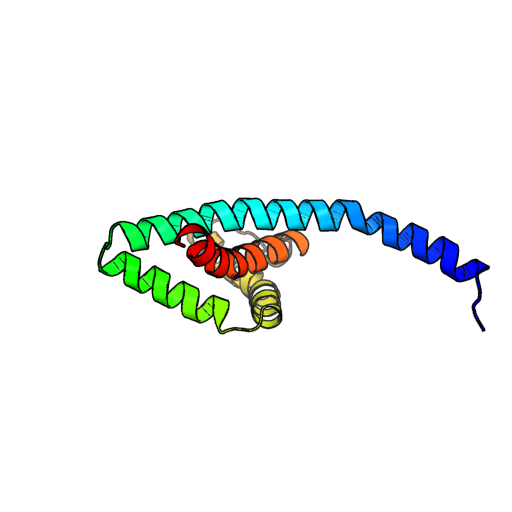 6.791 1.00 87.12 87 LEU A O 1
ATOM 688 N N . VAL A 1 88 ? -3.406 -26.249 4.973 1.00 86.62 88 VAL A N 1
ATOM 689 C CA . VAL A 1 88 ? -4.457 -26.766 4.083 1.00 86.62 88 VAL A CA 1
ATOM 690 C C . VAL A 1 88 ? -3.970 -28.001 3.301 1.00 86.62 88 VAL A C 1
ATOM 692 O O . VAL A 1 88 ? -4.746 -28.622 2.580 1.00 86.62 88 VAL A O 1
ATOM 695 N N . GLY A 1 89 ? -2.702 -28.401 3.460 1.00 83.75 89 GLY A N 1
ATOM 696 C CA . GLY A 1 89 ? -2.098 -29.532 2.749 1.00 83.75 89 GLY A CA 1
ATOM 697 C C . GLY A 1 89 ? -1.707 -29.225 1.299 1.00 83.75 89 GLY A C 1
ATOM 698 O O . GLY A 1 89 ? -1.560 -30.145 0.499 1.00 83.75 89 GLY A O 1
ATOM 699 N N . ILE A 1 90 ? -1.562 -27.944 0.945 1.00 82.75 90 ILE A N 1
ATOM 700 C CA . ILE A 1 90 ? -1.154 -27.488 -0.387 1.00 82.75 90 ILE A CA 1
ATOM 701 C C . ILE A 1 90 ? 0.283 -26.964 -0.300 1.00 82.75 90 ILE A C 1
ATOM 703 O O . ILE A 1 90 ? 0.550 -25.996 0.407 1.00 82.75 90 ILE A O 1
ATOM 707 N N . ASP A 1 91 ? 1.207 -27.555 -1.056 1.00 76.25 91 ASP A N 1
ATOM 708 C CA . ASP A 1 91 ? 2.579 -27.051 -1.163 1.00 76.25 91 ASP A CA 1
ATOM 709 C C . ASP A 1 91 ? 2.657 -25.920 -2.196 1.00 76.25 91 ASP A C 1
ATOM 711 O O . ASP A 1 91 ? 2.887 -26.139 -3.386 1.00 76.25 91 ASP A O 1
ATOM 715 N N . TYR A 1 92 ? 2.455 -24.682 -1.738 1.00 76.75 92 TYR A N 1
ATOM 716 C CA . TYR A 1 92 ? 2.622 -23.486 -2.562 1.00 76.75 92 TYR A CA 1
ATOM 717 C C . TYR A 1 92 ? 3.881 -22.709 -2.169 1.00 76.75 92 TYR A C 1
ATOM 719 O O . TYR A 1 92 ? 4.078 -22.331 -1.011 1.00 76.75 92 TYR A O 1
ATOM 727 N N . ASN A 1 93 ? 4.735 -22.413 -3.151 1.00 78.88 93 ASN A N 1
ATOM 728 C CA . ASN A 1 93 ? 5.888 -21.552 -2.927 1.00 78.88 93 ASN A CA 1
ATOM 729 C C . ASN A 1 93 ? 5.483 -20.078 -3.057 1.00 78.88 93 ASN A C 1
ATOM 731 O O . ASN A 1 93 ? 5.407 -19.539 -4.160 1.00 78.88 93 ASN A O 1
ATOM 735 N N . GLY A 1 94 ? 5.282 -19.409 -1.920 1.00 74.56 94 GLY A N 1
ATOM 736 C CA . GLY A 1 94 ? 4.920 -17.991 -1.869 1.00 74.56 94 GLY A CA 1
ATOM 737 C C . GLY A 1 94 ? 5.895 -17.052 -2.591 1.00 74.56 94 GLY A C 1
ATOM 738 O O . GLY A 1 94 ? 5.485 -15.991 -3.047 1.00 74.56 94 GLY A O 1
ATOM 739 N N . HIS A 1 95 ? 7.163 -17.440 -2.771 1.00 79.94 95 HIS A N 1
ATOM 740 C CA . HIS A 1 95 ? 8.155 -16.638 -3.507 1.00 79.94 95 HIS A CA 1
ATOM 741 C C . HIS A 1 95 ? 7.917 -16.607 -5.019 1.00 79.94 95 HIS A C 1
ATOM 743 O O . HIS A 1 95 ? 8.469 -15.757 -5.708 1.00 79.94 95 HIS A O 1
ATOM 749 N N . SER A 1 96 ? 7.098 -17.519 -5.542 1.00 81.31 96 SER A N 1
ATOM 750 C CA . SER A 1 96 ? 6.693 -17.508 -6.947 1.00 81.31 96 SER A CA 1
ATOM 751 C C . SER A 1 96 ? 5.575 -16.497 -7.228 1.00 81.31 96 SER A C 1
ATOM 753 O O . SER A 1 96 ? 5.164 -16.358 -8.379 1.00 81.31 96 SER A O 1
ATOM 755 N N . THR A 1 97 ? 5.071 -15.791 -6.206 1.00 84.44 97 THR A N 1
ATOM 756 C CA . THR A 1 97 ? 4.081 -14.726 -6.400 1.00 84.44 97 THR A CA 1
ATOM 757 C C . THR A 1 97 ? 4.706 -13.527 -7.124 1.00 84.44 97 THR A C 1
ATOM 759 O O . THR A 1 97 ? 5.757 -13.035 -6.716 1.00 84.44 97 THR A O 1
ATOM 762 N N . PRO A 1 98 ? 4.078 -13.016 -8.198 1.00 88.12 98 PRO A N 1
ATOM 763 C CA . PRO A 1 98 ? 4.543 -11.805 -8.860 1.00 88.12 98 PRO A CA 1
ATOM 764 C C . PRO A 1 98 ? 4.555 -10.585 -7.926 1.00 88.12 98 PRO A C 1
ATOM 766 O O . PRO A 1 98 ? 3.564 -10.305 -7.248 1.00 88.12 98 PRO A O 1
ATOM 769 N N . ASN A 1 99 ? 5.630 -9.790 -7.970 1.00 90.19 99 ASN A N 1
ATOM 770 C CA . ASN A 1 99 ? 5.818 -8.615 -7.103 1.00 90.19 99 ASN A CA 1
ATOM 771 C C . ASN A 1 99 ? 4.666 -7.599 -7.171 1.00 90.19 99 ASN A C 1
ATOM 773 O O . ASN A 1 99 ? 4.332 -6.966 -6.170 1.00 90.19 99 ASN A O 1
ATOM 777 N N . TRP A 1 100 ? 4.044 -7.442 -8.342 1.00 90.56 100 TRP A N 1
ATOM 778 C CA . TRP A 1 100 ? 2.934 -6.509 -8.530 1.00 90.56 100 TRP A CA 1
ATOM 779 C C . TRP A 1 100 ? 1.688 -6.908 -7.721 1.00 90.56 100 TRP A C 1
ATOM 781 O O . TRP A 1 100 ? 0.970 -6.025 -7.257 1.00 90.56 100 TRP A O 1
ATOM 791 N N . ILE A 1 101 ? 1.462 -8.206 -7.470 1.00 92.06 101 ILE A N 1
ATOM 792 C CA . ILE A 1 101 ? 0.352 -8.691 -6.632 1.00 92.06 101 ILE A CA 1
ATOM 793 C C . ILE A 1 101 ? 0.598 -8.305 -5.177 1.00 92.06 101 ILE A C 1
ATOM 795 O O . ILE A 1 101 ? -0.272 -7.721 -4.534 1.00 92.06 101 ILE A O 1
ATOM 799 N N . THR A 1 102 ? 1.805 -8.574 -4.677 1.00 92.31 102 THR A N 1
ATOM 800 C CA . THR A 1 102 ? 2.228 -8.188 -3.325 1.00 92.31 102 THR A CA 1
ATOM 801 C C . THR A 1 102 ? 2.056 -6.689 -3.100 1.00 92.31 102 THR A C 1
ATOM 803 O O . THR A 1 102 ? 1.545 -6.273 -2.061 1.00 92.31 102 THR A O 1
ATOM 806 N N . LEU A 1 103 ? 2.405 -5.876 -4.100 1.00 93.94 103 LEU A N 1
ATOM 807 C CA . LEU A 1 103 ? 2.242 -4.427 -4.045 1.00 93.94 103 LEU A CA 1
ATOM 808 C C . LEU A 1 103 ? 0.767 -4.002 -3.997 1.00 93.94 103 LEU A C 1
ATOM 810 O O . LEU A 1 103 ? 0.408 -3.166 -3.168 1.00 93.94 103 LEU A O 1
ATOM 814 N N . ILE A 1 104 ? -0.098 -4.599 -4.827 1.00 95.75 104 ILE A N 1
ATOM 815 C CA . ILE A 1 104 ? -1.543 -4.329 -4.791 1.00 95.75 104 ILE A CA 1
ATOM 816 C C . ILE A 1 104 ? -2.123 -4.688 -3.424 1.00 95.75 104 ILE A C 1
ATOM 818 O O . ILE A 1 104 ? -2.865 -3.885 -2.864 1.00 95.75 104 ILE A O 1
ATOM 822 N N . VAL A 1 105 ? -1.775 -5.846 -2.857 1.00 95.12 105 VAL A N 1
ATOM 823 C CA . VAL A 1 105 ? -2.258 -6.269 -1.532 1.00 95.12 105 VAL A CA 1
ATOM 824 C C . VAL A 1 105 ? -1.805 -5.288 -0.451 1.00 95.12 105 VAL A C 1
ATOM 826 O O . VAL A 1 105 ? -2.632 -4.798 0.319 1.00 95.12 105 VAL A O 1
ATOM 829 N N . ALA A 1 106 ? -0.513 -4.951 -0.425 1.00 95.25 106 ALA A N 1
ATOM 830 C CA . ALA A 1 106 ? 0.064 -4.034 0.554 1.00 95.25 106 ALA A CA 1
ATOM 831 C C . ALA A 1 106 ? -0.626 -2.663 0.536 1.00 95.25 106 ALA A C 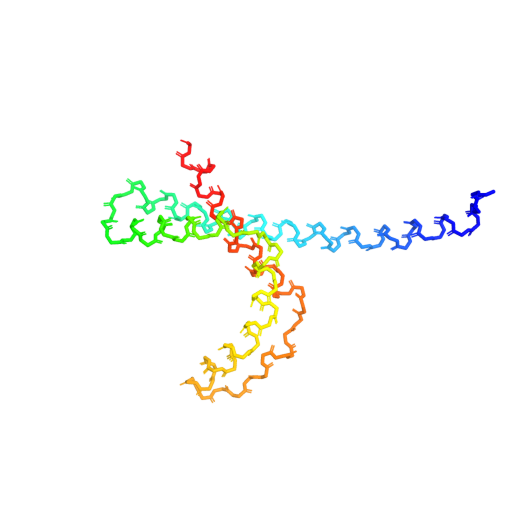1
ATOM 833 O O . ALA A 1 106 ? -1.064 -2.155 1.573 1.00 95.25 106 ALA A O 1
ATOM 834 N N . LEU A 1 107 ? -0.753 -2.075 -0.657 1.00 96.25 107 LEU A N 1
ATOM 835 C CA . LEU A 1 107 ? -1.349 -0.755 -0.822 1.00 96.25 107 LEU A CA 1
ATOM 836 C C . LEU A 1 107 ? -2.858 -0.775 -0.612 1.00 96.25 107 LEU A C 1
ATOM 838 O O . LEU A 1 107 ? -3.386 0.155 -0.015 1.00 96.25 107 LEU A O 1
ATOM 842 N N . THR A 1 108 ? -3.556 -1.834 -1.016 1.00 97.56 108 THR A N 1
ATOM 843 C CA . THR A 1 108 ? -4.996 -1.977 -0.759 1.00 97.56 108 THR A CA 1
ATOM 844 C C . THR A 1 108 ? -5.289 -1.963 0.740 1.00 97.56 108 THR A C 1
ATOM 846 O O . THR A 1 108 ? -6.198 -1.256 1.185 1.00 97.56 108 THR A O 1
ATOM 849 N N . LEU A 1 109 ? -4.494 -2.684 1.537 1.00 95.69 109 LEU A N 1
ATOM 850 C CA . LEU A 1 109 ? -4.626 -2.674 2.993 1.00 95.69 109 LEU A CA 1
ATOM 851 C C . LEU A 1 109 ? -4.387 -1.265 3.551 1.00 95.69 109 LEU A C 1
ATOM 853 O O . LEU A 1 109 ? -5.248 -0.713 4.235 1.00 95.69 109 LEU A O 1
ATOM 857 N N . CYS A 1 110 ? -3.282 -0.620 3.182 1.00 96.25 110 CYS A N 1
ATOM 858 C CA . CYS A 1 110 ? -2.985 0.720 3.683 1.00 96.25 110 CYS A CA 1
ATOM 859 C C . CYS A 1 110 ? -4.047 1.760 3.267 1.00 96.25 110 CYS A C 1
ATOM 861 O O . CYS A 1 110 ? -4.609 2.450 4.116 1.00 96.25 110 CYS A O 1
ATOM 863 N N . VAL A 1 111 ? -4.398 1.829 1.981 1.00 96.75 111 VAL A N 1
ATOM 864 C CA . VAL A 1 111 ? -5.337 2.823 1.432 1.00 96.75 111 VAL A CA 1
ATOM 865 C C . VAL A 1 111 ? -6.768 2.595 1.927 1.00 96.75 111 VAL A C 1
ATOM 867 O O . VAL A 1 111 ? -7.496 3.564 2.142 1.00 96.75 111 VAL A O 1
ATOM 870 N N . SER A 1 112 ? -7.178 1.348 2.188 1.00 97.50 112 SER A N 1
ATOM 871 C CA . SER A 1 112 ? -8.521 1.067 2.723 1.00 97.50 112 SER A CA 1
ATOM 872 C C . SER A 1 112 ? -8.753 1.693 4.099 1.00 97.50 112 SER A C 1
ATOM 874 O O . SER A 1 112 ? -9.872 2.109 4.400 1.00 97.50 112 SER A O 1
ATOM 876 N N . ALA A 1 113 ? -7.698 1.843 4.908 1.00 96.38 113 ALA A N 1
ATOM 877 C CA . ALA A 1 113 ? -7.779 2.530 6.192 1.00 96.38 113 ALA A CA 1
ATOM 878 C C . ALA A 1 113 ? -8.126 4.019 6.032 1.00 96.38 113 ALA A C 1
ATOM 880 O O . ALA A 1 113 ? -8.916 4.552 6.811 1.00 96.38 113 ALA A O 1
ATOM 881 N N . PHE A 1 114 ? -7.571 4.677 5.009 1.00 95.56 114 PHE A N 1
ATOM 882 C CA . PHE A 1 114 ? -7.898 6.064 4.671 1.00 95.56 114 PHE A CA 1
ATOM 883 C C . PHE A 1 114 ? -9.287 6.172 4.034 1.00 95.56 114 PHE A C 1
ATOM 885 O O . PHE A 1 114 ? -10.072 7.036 4.422 1.00 95.56 114 PHE A O 1
ATOM 892 N N . GLN A 1 115 ? -9.639 5.262 3.120 1.00 97.06 115 GLN A N 1
ATOM 893 C CA . GLN A 1 115 ? -10.968 5.255 2.501 1.00 97.06 115 GLN A CA 1
ATOM 894 C C . GLN A 1 115 ? -12.098 5.035 3.501 1.00 97.06 115 GLN A C 1
ATOM 896 O O . GLN A 1 115 ? -13.167 5.614 3.338 1.00 97.06 115 GLN A O 1
ATOM 901 N N . ALA A 1 116 ? -11.871 4.255 4.558 1.00 96.12 116 ALA A N 1
ATOM 902 C CA . ALA A 1 116 ? -12.860 4.073 5.614 1.00 96.12 116 ALA A CA 1
ATOM 903 C C . ALA A 1 116 ? -13.258 5.384 6.308 1.00 96.12 116 ALA A C 1
ATOM 905 O O . ALA A 1 116 ? -14.384 5.512 6.779 1.00 96.12 116 ALA A O 1
ATOM 906 N N . GLU A 1 117 ? -12.358 6.364 6.385 1.00 93.50 117 GLU A N 1
ATOM 907 C CA . GLU A 1 117 ? -12.698 7.686 6.914 1.00 93.50 117 GLU A CA 1
ATOM 908 C C . GLU A 1 117 ? -13.375 8.560 5.871 1.00 93.50 117 GLU A C 1
ATOM 910 O O . GLU A 1 117 ? -14.417 9.129 6.172 1.00 93.50 117 GLU A O 1
ATOM 915 N N . VAL A 1 118 ? -12.859 8.575 4.639 1.00 95.38 118 VAL A N 1
ATOM 916 C CA . VAL A 1 118 ? -13.465 9.329 3.530 1.00 95.38 118 VAL A CA 1
ATOM 917 C C . VAL A 1 118 ? -14.926 8.923 3.307 1.00 95.38 118 VAL A C 1
ATOM 919 O O . VAL A 1 118 ? -15.778 9.781 3.108 1.00 95.38 118 VAL A O 1
ATOM 922 N N . VAL A 1 119 ? -15.235 7.624 3.367 1.00 94.50 119 VAL A N 1
ATOM 923 C CA . VAL A 1 119 ? -16.606 7.112 3.194 1.00 94.50 119 VAL A CA 1
ATOM 924 C C . VAL A 1 119 ? -17.500 7.437 4.393 1.00 94.50 119 VAL A C 1
ATOM 926 O O . VAL A 1 119 ? -18.709 7.589 4.236 1.00 94.50 119 VAL A O 1
ATOM 929 N N . LYS A 1 120 ? -16.929 7.523 5.597 1.00 89.88 120 LYS A N 1
ATOM 930 C CA . LYS A 1 120 ? -17.688 7.800 6.820 1.00 89.88 120 LYS A CA 1
ATOM 931 C C . LYS A 1 120 ? -18.104 9.275 6.934 1.00 89.88 120 LYS A C 1
ATOM 933 O O . LYS A 1 120 ? -19.133 9.529 7.561 1.00 89.88 120 LYS A O 1
ATOM 938 N N . GLY A 1 121 ? -17.351 10.193 6.321 1.00 83.25 121 GLY A N 1
ATOM 939 C CA . GLY A 1 121 ? -17.533 11.644 6.442 1.00 83.25 121 GLY A CA 1
ATOM 940 C C . GLY A 1 121 ? -16.728 12.198 7.602 1.00 83.25 121 GLY A C 1
ATOM 941 O O . GLY A 1 121 ? -17.327 12.411 8.678 1.00 83.25 121 GLY A O 1
#